Protein AF-A0AAW5L9D9-F1 (afdb_monomer_lite)

Secondary structure (DSSP, 8-state):
--HHHHHHHHHHHHHHTGGG-TT-SSS--HHHHHT-HHHHHHHHHHHHHHHHT-

Foldseek 3Di:
DPLVVLVVVLVCLCVVPLVPDPCNDDPDDVCLCPPNPSSVSSVVSVVVNVVVVD

Sequence (54 aa):
MDARKTRIRILDLLDGHCQSCEYHGGKTHPYCTETCKIGQEIQQLGTSLITDEK

Organism: Bacillus cereus (NCBI:txid1396)

pLDDT: mean 84.21, std 10.94, range [46.31, 94.25]

Radius of gyration: 11.44 Å; chains: 1; bounding box: 27×19×28 Å

Structure (mmCIF, N/CA/C/O backbone):
data_AF-A0AAW5L9D9-F1
#
_entry.id   AF-A0AAW5L9D9-F1
#
loop_
_atom_site.group_PDB
_atom_site.id
_atom_site.type_symbol
_atom_site.label_atom_id
_atom_site.label_alt_id
_atom_site.label_comp_id
_atom_site.label_asym_id
_atom_site.label_entity_id
_atom_site.label_seq_id
_atom_site.pdbx_PDB_ins_code
_atom_site.Cartn_x
_atom_site.Cartn_y
_atom_site.Cartn_z
_atom_site.occupancy
_atom_site.B_iso_or_equiv
_atom_site.auth_seq_id
_atom_site.auth_comp_id
_atom_site.auth_asym_id
_atom_site.auth_atom_id
_atom_site.pdbx_PDB_model_num
ATOM 1 N N . MET A 1 1 ? -13.054 1.129 11.267 1.00 61.09 1 MET A N 1
ATOM 2 C CA . MET A 1 1 ? -12.721 -0.223 10.746 1.00 61.09 1 MET A CA 1
ATOM 3 C C . MET A 1 1 ? -11.911 -0.924 11.821 1.00 61.09 1 MET A C 1
ATOM 5 O O . MET A 1 1 ? -11.297 -0.233 12.611 1.00 61.09 1 MET A O 1
ATOM 9 N N . ASP A 1 2 ? -11.892 -2.252 11.883 1.00 86.19 2 ASP A N 1
ATOM 10 C CA . ASP A 1 2 ? -11.035 -2.943 12.854 1.00 86.19 2 ASP A CA 1
ATOM 11 C C . ASP A 1 2 ? -9.553 -2.681 12.517 1.00 86.19 2 ASP A C 1
ATOM 13 O O . ASP A 1 2 ? -9.061 -3.144 11.483 1.00 86.19 2 ASP A O 1
ATOM 17 N N . ALA A 1 3 ? -8.854 -1.929 13.374 1.00 88.12 3 ALA A N 1
ATOM 18 C CA . ALA A 1 3 ? -7.458 -1.543 13.172 1.00 88.12 3 ALA A CA 1
ATOM 19 C C . ALA A 1 3 ? -6.539 -2.755 12.939 1.00 88.12 3 ALA A C 1
ATOM 21 O O . ALA A 1 3 ? -5.584 -2.684 12.162 1.00 88.12 3 ALA A O 1
ATOM 22 N N . ARG A 1 4 ? -6.851 -3.910 13.541 1.00 91.00 4 ARG A N 1
ATOM 23 C CA . ARG A 1 4 ? -6.101 -5.148 13.315 1.00 91.00 4 ARG A CA 1
ATOM 24 C C . ARG A 1 4 ? -6.287 -5.655 11.889 1.00 91.00 4 ARG A C 1
ATOM 26 O O . ARG A 1 4 ? -5.302 -6.012 11.248 1.00 91.00 4 ARG A O 1
ATOM 33 N N . LYS A 1 5 ? -7.521 -5.665 11.377 1.00 92.00 5 LYS A N 1
ATOM 34 C CA . LYS A 1 5 ? -7.805 -6.086 9.992 1.00 92.00 5 LYS A CA 1
ATOM 35 C C . 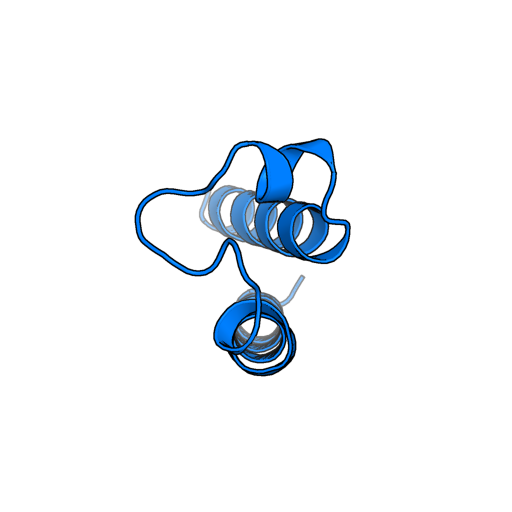LYS A 1 5 ? -7.147 -5.152 8.982 1.00 92.00 5 LYS A C 1
ATOM 37 O O . LYS A 1 5 ? -6.575 -5.628 8.008 1.00 92.00 5 LYS A O 1
ATOM 42 N N . THR A 1 6 ? -7.169 -3.848 9.247 1.00 92.31 6 THR A N 1
ATOM 43 C CA . THR A 1 6 ? -6.499 -2.851 8.405 1.00 92.31 6 THR A CA 1
ATOM 44 C C . THR A 1 6 ? -4.983 -3.069 8.375 1.00 92.31 6 THR A C 1
ATOM 46 O O . THR A 1 6 ? -4.395 -3.070 7.297 1.00 92.31 6 THR A O 1
A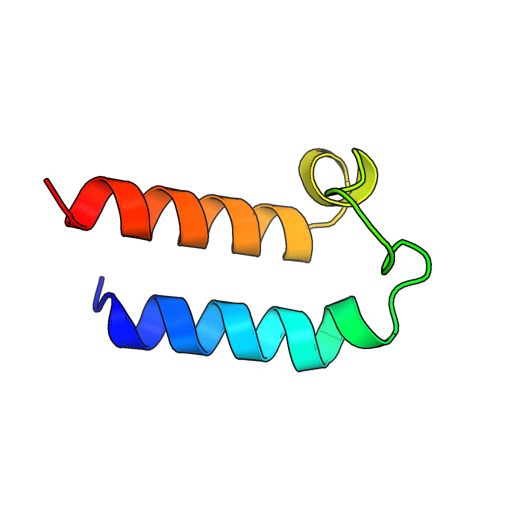TOM 49 N N . ARG A 1 7 ? -4.345 -3.340 9.524 1.00 93.00 7 ARG A N 1
ATOM 50 C CA . ARG A 1 7 ? -2.906 -3.664 9.587 1.00 93.00 7 ARG A CA 1
ATOM 51 C C . ARG A 1 7 ? -2.560 -4.946 8.825 1.00 93.00 7 ARG A C 1
ATOM 53 O O . ARG A 1 7 ? -1.598 -4.939 8.067 1.00 93.00 7 ARG A O 1
ATOM 60 N N . ILE A 1 8 ? -3.354 -6.011 8.977 1.00 94.25 8 ILE A N 1
ATOM 61 C CA . ILE A 1 8 ? -3.157 -7.266 8.227 1.00 94.25 8 ILE A CA 1
ATOM 62 C C . ILE A 1 8 ? -3.266 -7.008 6.721 1.00 94.25 8 ILE A C 1
ATOM 64 O O . ILE A 1 8 ? -2.385 -7.407 5.972 1.00 94.25 8 ILE A O 1
ATOM 68 N N . ARG A 1 9 ? -4.284 -6.256 6.285 1.00 93.38 9 ARG A N 1
ATOM 69 C CA . ARG A 1 9 ? -4.464 -5.915 4.870 1.00 93.38 9 ARG A CA 1
ATOM 70 C C . ARG A 1 9 ? -3.271 -5.149 4.298 1.00 93.38 9 ARG A C 1
ATOM 72 O O . ARG A 1 9 ? -2.864 -5.429 3.178 1.00 93.38 9 ARG A O 1
ATOM 79 N N . ILE A 1 10 ? -2.714 -4.198 5.049 1.00 92.69 10 ILE A N 1
ATOM 80 C CA . ILE A 1 10 ? -1.506 -3.474 4.630 1.00 92.69 10 ILE A CA 1
ATOM 81 C C . ILE A 1 10 ? -0.334 -4.447 4.448 1.00 92.69 10 ILE A C 1
ATOM 83 O O . ILE A 1 10 ? 0.348 -4.372 3.431 1.00 92.69 10 ILE A O 1
ATOM 87 N N . LEU A 1 11 ? -0.119 -5.363 5.398 1.00 92.62 11 LEU A N 1
ATOM 88 C CA . LEU A 1 11 ? 0.953 -6.360 5.311 1.00 92.62 11 LEU A CA 1
ATOM 89 C C . LEU A 1 11 ? 0.776 -7.282 4.098 1.00 92.62 11 LEU A C 1
ATOM 91 O O . LEU A 1 11 ? 1.724 -7.451 3.341 1.00 92.62 11 LEU A O 1
ATOM 95 N N . ASP A 1 12 ? -0.439 -7.775 3.845 1.00 94.25 12 ASP A N 1
ATOM 96 C CA . ASP A 1 12 ? -0.733 -8.614 2.675 1.00 94.25 12 ASP A CA 1
ATOM 97 C C . ASP A 1 12 ? -0.423 -7.892 1.351 1.00 94.25 12 ASP A C 1
ATOM 99 O O . ASP A 1 12 ? 0.089 -8.493 0.406 1.00 94.25 12 ASP A O 1
ATOM 103 N N . LEU A 1 13 ? -0.726 -6.591 1.262 1.00 92.06 13 LEU A N 1
ATOM 104 C CA . LEU A 1 13 ? -0.430 -5.782 0.075 1.00 92.06 13 LEU A CA 1
ATOM 105 C C . LEU A 1 13 ? 1.077 -5.544 -0.094 1.00 92.06 13 LEU A C 1
ATOM 107 O O . LEU A 1 13 ? 1.584 -5.578 -1.219 1.00 92.06 13 LEU A O 1
ATOM 111 N N . LEU A 1 14 ? 1.793 -5.323 1.010 1.00 88.19 14 LEU A N 1
ATOM 112 C CA . LEU A 1 14 ? 3.243 -5.147 0.999 1.00 88.19 14 LEU A CA 1
ATOM 113 C C . LEU A 1 14 ? 3.959 -6.438 0.575 1.00 88.19 14 LEU A C 1
ATOM 115 O O . LEU A 1 14 ? 4.800 -6.394 -0.324 1.00 88.19 14 LEU A O 1
ATOM 119 N N . ASP A 1 15 ? 3.588 -7.579 1.156 1.00 90.38 15 ASP A N 1
ATOM 120 C CA . ASP A 1 15 ? 4.198 -8.875 0.846 1.00 90.38 15 ASP A CA 1
ATOM 121 C C . ASP A 1 15 ? 3.810 -9.385 -0.547 1.00 90.38 15 ASP A C 1
ATOM 123 O O . ASP A 1 15 ? 4.647 -9.929 -1.264 1.00 90.38 15 ASP A O 1
ATOM 127 N N . GLY A 1 16 ? 2.556 -9.190 -0.965 1.00 88.50 16 GLY A N 1
ATOM 128 C CA . GLY A 1 16 ? 2.053 -9.717 -2.235 1.00 88.50 16 GLY A CA 1
ATOM 129 C C . GLY A 1 16 ? 2.400 -8.872 -3.462 1.00 88.50 16 GLY A C 1
ATOM 130 O O . GLY A 1 16 ? 2.604 -9.420 -4.544 1.00 88.50 16 GLY A O 1
ATOM 131 N N . HIS A 1 17 ? 2.444 -7.543 -3.326 1.00 88.38 17 HIS A N 1
ATOM 132 C CA . HIS A 1 17 ? 2.670 -6.637 -4.456 1.00 88.38 17 HIS A CA 1
ATOM 133 C C . HIS A 1 17 ? 3.985 -5.875 -4.336 1.00 88.38 17 HIS A C 1
ATOM 135 O O . HIS A 1 17 ? 4.746 -5.796 -5.302 1.00 88.38 17 HIS A O 1
ATOM 141 N N . CYS A 1 18 ? 4.269 -5.304 -3.164 1.00 86.31 18 CYS A N 1
ATOM 142 C CA . CYS A 1 18 ? 5.433 -4.439 -3.025 1.00 86.31 18 CYS A CA 1
ATOM 143 C C . CYS A 1 18 ? 6.744 -5.227 -3.029 1.00 86.31 18 CYS A C 1
ATOM 145 O O . CYS A 1 18 ? 7.679 -4.733 -3.634 1.00 86.31 18 CYS A O 1
ATOM 147 N N . GLN A 1 19 ? 6.822 -6.447 -2.488 1.00 84.38 19 GLN A N 1
ATOM 148 C CA . GLN A 1 19 ? 8.064 -7.244 -2.478 1.00 84.38 19 GLN A CA 1
ATOM 149 C C . GLN A 1 19 ? 8.722 -7.424 -3.857 1.00 84.38 19 GLN A C 1
ATOM 151 O O . GLN A 1 19 ? 9.946 -7.454 -3.955 1.00 84.38 19 GLN A O 1
ATOM 156 N N . SER A 1 20 ? 7.927 -7.545 -4.924 1.00 84.75 20 SER A N 1
ATOM 157 C CA . SER A 1 20 ? 8.417 -7.724 -6.303 1.00 84.75 20 SER A CA 1
ATOM 158 C C . SER A 1 20 ? 8.354 -6.447 -7.149 1.00 84.75 20 SER A C 1
ATOM 160 O O . SER A 1 20 ? 8.582 -6.499 -8.355 1.00 84.75 20 SER A O 1
ATOM 162 N N . CYS A 1 21 ? 8.012 -5.305 -6.550 1.00 86.44 21 CYS A N 1
ATOM 163 C CA . CYS A 1 21 ? 7.888 -4.042 -7.267 1.00 86.44 21 CYS A CA 1
ATOM 164 C C . CYS A 1 21 ? 9.274 -3.460 -7.580 1.00 86.44 21 CYS A C 1
ATOM 166 O O . CYS A 1 21 ? 10.154 -3.436 -6.729 1.00 86.44 21 CYS A O 1
ATOM 168 N N . GLU A 1 22 ? 9.475 -2.922 -8.782 1.00 83.50 22 GLU A N 1
ATOM 169 C CA . GLU A 1 22 ? 10.741 -2.274 -9.169 1.00 83.50 22 GLU A CA 1
ATOM 170 C C . GLU A 1 22 ? 11.062 -1.023 -8.329 1.00 83.50 22 GLU A C 1
ATOM 172 O O . GLU A 1 22 ? 12.221 -0.652 -8.165 1.00 83.50 22 GLU A O 1
ATOM 177 N N . TYR A 1 23 ? 10.029 -0.405 -7.745 1.00 81.50 23 TYR A N 1
ATOM 178 C CA . TYR A 1 23 ? 10.139 0.725 -6.821 1.00 81.50 23 TYR A CA 1
ATOM 179 C C . TYR A 1 23 ? 10.233 0.282 -5.351 1.00 81.50 23 TYR A C 1
ATOM 181 O O . TYR A 1 23 ? 10.152 1.111 -4.441 1.00 81.50 23 TYR A O 1
ATOM 189 N N . HIS A 1 24 ? 10.367 -1.023 -5.100 1.00 73.38 24 HIS A N 1
ATOM 190 C CA . HIS A 1 24 ? 10.580 -1.588 -3.775 1.00 73.38 24 HIS A CA 1
ATOM 191 C C . HIS A 1 24 ? 12.021 -1.351 -3.330 1.00 73.38 24 HIS A C 1
ATOM 193 O O . HIS A 1 24 ? 12.930 -2.131 -3.603 1.00 73.38 24 HIS A O 1
ATOM 199 N N . GLY A 1 25 ? 12.237 -0.235 -2.642 1.00 67.19 25 GLY A N 1
ATOM 200 C CA . GLY A 1 25 ? 13.542 0.096 -2.093 1.00 67.19 25 GLY A CA 1
ATOM 201 C C . GLY A 1 25 ? 13.559 1.476 -1.455 1.00 67.19 25 GLY A C 1
ATOM 202 O O . GLY A 1 25 ? 13.364 2.486 -2.124 1.00 67.19 25 GLY A O 1
ATOM 203 N N . GLY A 1 26 ? 13.839 1.530 -0.153 1.00 69.56 26 GLY A N 1
ATOM 204 C CA . GLY A 1 26 ? 14.049 2.784 0.569 1.00 69.56 26 GLY A CA 1
ATOM 205 C C . GLY A 1 26 ? 12.766 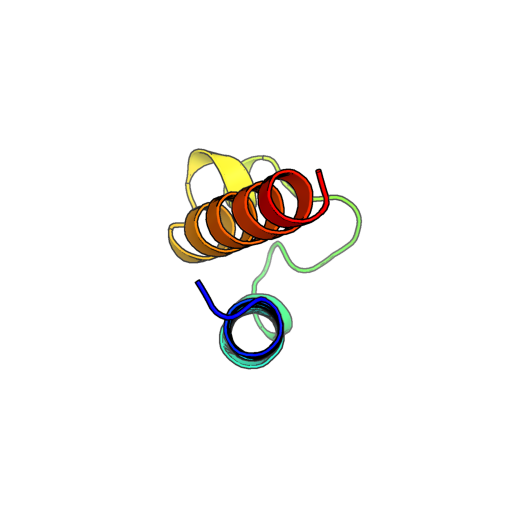3.547 0.918 1.00 69.56 26 GLY A C 1
ATOM 206 O O . GLY A 1 26 ? 11.760 2.959 1.309 1.00 69.56 26 GLY A O 1
ATOM 207 N N . LYS A 1 27 ? 12.838 4.885 0.868 1.00 63.78 27 LYS A N 1
ATOM 208 C CA . LYS A 1 27 ? 11.701 5.770 1.170 1.00 63.78 27 LYS A CA 1
ATOM 209 C C . LYS A 1 27 ? 10.594 5.581 0.137 1.00 63.78 27 LYS A C 1
ATOM 211 O O . LYS A 1 27 ? 10.875 5.287 -1.019 1.00 63.78 27 LYS A O 1
ATOM 216 N N . THR A 1 28 ? 9.354 5.834 0.548 1.00 68.19 28 THR A N 1
ATOM 217 C CA . THR A 1 28 ? 8.187 5.826 -0.335 1.00 68.19 28 THR A CA 1
ATOM 218 C C . THR A 1 28 ? 8.465 6.633 -1.603 1.00 68.19 28 THR A C 1
ATOM 220 O O . THR A 1 28 ? 8.645 7.849 -1.547 1.00 68.19 28 THR A O 1
ATOM 223 N N . HIS A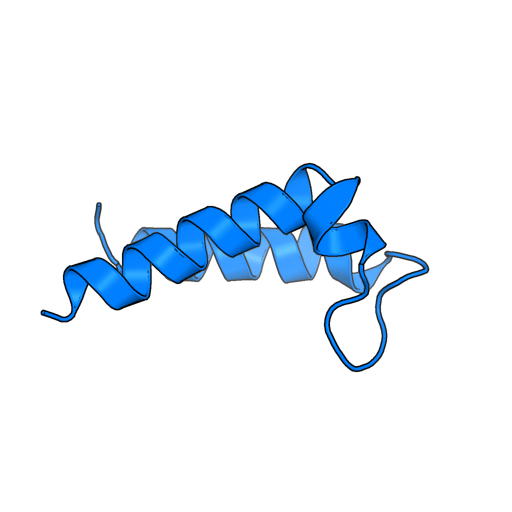 1 29 ? 8.530 5.942 -2.740 1.00 80.00 29 HIS A N 1
ATOM 224 C CA . HIS A 1 29 ? 8.737 6.572 -4.037 1.00 80.00 29 HIS A CA 1
ATOM 225 C C . HIS A 1 29 ? 7.474 7.364 -4.426 1.00 80.00 29 HIS A C 1
ATOM 227 O O . HIS A 1 29 ? 6.375 6.858 -4.181 1.00 80.00 29 HIS A O 1
ATOM 233 N N . PRO A 1 30 ? 7.575 8.548 -5.067 1.00 84.69 30 PRO A N 1
ATOM 234 C CA . PRO A 1 30 ? 6.404 9.314 -5.516 1.00 84.69 30 PRO A CA 1
ATOM 235 C C . PRO A 1 30 ? 5.448 8.482 -6.375 1.00 84.69 30 PRO A C 1
ATOM 237 O O . PRO A 1 30 ? 4.235 8.584 -6.241 1.00 84.69 30 PRO A O 1
ATOM 240 N N . TYR A 1 31 ? 5.991 7.553 -7.168 1.00 86.12 31 TYR A N 1
ATOM 241 C CA . TYR A 1 31 ? 5.199 6.561 -7.901 1.00 86.12 31 TYR A CA 1
ATOM 242 C C . TYR A 1 31 ? 4.213 5.805 -7.000 1.00 86.12 31 TYR A C 1
ATOM 244 O O . TYR A 1 31 ? 3.052 5.642 -7.367 1.00 86.12 31 TYR A O 1
ATOM 252 N N . CYS A 1 32 ? 4.645 5.368 -5.814 1.00 86.50 32 CYS A N 1
ATOM 253 C CA . CYS A 1 32 ? 3.810 4.607 -4.891 1.00 86.50 32 CYS A CA 1
ATOM 254 C C . CYS A 1 32 ? 2.612 5.426 -4.396 1.00 86.50 32 CYS A C 1
ATOM 256 O O . CYS A 1 32 ? 1.546 4.864 -4.175 1.00 86.50 32 CYS A O 1
ATOM 258 N N . THR A 1 33 ? 2.764 6.742 -4.249 1.00 84.75 33 THR A N 1
ATOM 259 C CA . THR A 1 33 ? 1.700 7.625 -3.752 1.00 84.75 33 THR A CA 1
ATOM 260 C C . THR A 1 33 ? 0.867 8.253 -4.866 1.00 84.75 33 THR A C 1
ATOM 262 O O . THR A 1 33 ? -0.321 8.493 -4.683 1.00 84.75 33 THR A O 1
ATOM 265 N N . GLU A 1 34 ? 1.447 8.499 -6.039 1.00 87.69 34 GLU A N 1
ATOM 266 C CA . GLU A 1 34 ? 0.801 9.253 -7.122 1.00 87.69 34 GLU A CA 1
ATOM 267 C C . GLU A 1 34 ? 0.242 8.356 -8.231 1.00 87.69 34 GLU A C 1
ATOM 269 O O . GLU A 1 34 ? -0.758 8.706 -8.852 1.00 87.69 34 GLU A O 1
ATOM 274 N N . THR A 1 35 ? 0.853 7.194 -8.483 1.00 87.69 35 THR A N 1
ATOM 275 C CA . THR A 1 35 ? 0.526 6.345 -9.646 1.00 87.69 35 THR A CA 1
ATOM 276 C C . THR A 1 35 ? 0.098 4.929 -9.257 1.00 87.69 35 THR A C 1
ATOM 278 O O . THR A 1 35 ? -0.819 4.363 -9.855 1.00 87.69 35 THR A O 1
ATOM 281 N N . CYS A 1 36 ? 0.736 4.333 -8.251 1.00 90.00 36 CYS A N 1
ATOM 282 C CA . CYS A 1 36 ? 0.447 2.972 -7.827 1.00 90.00 36 CYS A CA 1
ATOM 283 C C . CYS A 1 36 ? -0.856 2.916 -7.027 1.00 90.00 36 CYS A C 1
ATOM 285 O O . CYS A 1 36 ? -0.923 3.395 -5.896 1.00 90.00 36 CYS A O 1
ATOM 287 N N . LYS A 1 37 ? -1.875 2.244 -7.572 1.00 91.38 37 LYS A N 1
ATOM 288 C CA . LYS A 1 37 ? -3.154 2.030 -6.874 1.00 91.38 37 LYS A CA 1
ATOM 289 C C . LYS A 1 37 ? -2.979 1.303 -5.538 1.00 91.38 37 LYS A C 1
ATOM 291 O O . LYS A 1 37 ? -3.637 1.654 -4.567 1.00 91.38 37 LYS A O 1
ATOM 296 N N . ILE A 1 38 ? -2.065 0.331 -5.475 1.00 91.62 38 ILE A N 1
ATOM 297 C CA . ILE A 1 38 ? -1.777 -0.413 -4.241 1.00 91.62 38 ILE A CA 1
ATOM 298 C C . ILE A 1 38 ? -1.086 0.483 -3.211 1.00 91.62 38 ILE A C 1
ATOM 300 O O . ILE A 1 38 ? -1.445 0.463 -2.038 1.00 91.62 38 ILE A O 1
ATOM 304 N N . GLY A 1 39 ? -0.133 1.313 -3.639 1.00 91.12 39 GLY A N 1
ATOM 305 C CA . GLY A 1 39 ? 0.525 2.258 -2.738 1.00 91.12 39 GLY 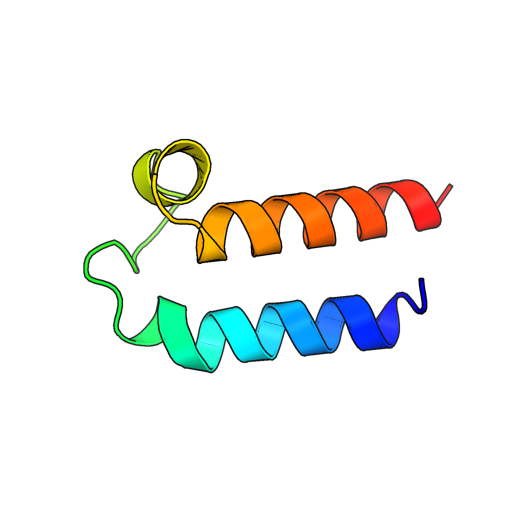A CA 1
ATOM 306 C C . GLY A 1 39 ? -0.428 3.343 -2.220 1.00 91.12 39 GLY A C 1
ATOM 307 O O . GLY A 1 39 ? -0.363 3.697 -1.043 1.00 91.12 39 GLY A O 1
ATOM 308 N N . GLN A 1 40 ? -1.378 3.791 -3.045 1.00 92.00 40 GLN A N 1
ATOM 309 C CA . GLN A 1 40 ? -2.473 4.673 -2.626 1.00 92.00 40 GLN A CA 1
ATOM 310 C C . GLN A 1 40 ? -3.401 3.997 -1.608 1.00 92.00 40 GLN A C 1
ATOM 312 O O . GLN A 1 40 ? -3.734 4.610 -0.595 1.00 92.00 40 GLN A O 1
ATOM 317 N N . GLU A 1 41 ? -3.776 2.732 -1.828 1.00 93.31 41 GLU A N 1
ATOM 318 C CA . GLU A 1 41 ? -4.582 1.949 -0.878 1.00 93.31 41 GLU A CA 1
ATOM 319 C C . GLU A 1 41 ? -3.851 1.806 0.465 1.00 93.31 41 GLU A C 1
ATOM 321 O O . GLU A 1 41 ? -4.417 2.115 1.512 1.00 93.31 41 GLU A O 1
ATOM 326 N N . ILE A 1 42 ? -2.565 1.439 0.451 1.00 91.44 42 ILE A N 1
ATOM 327 C CA . ILE A 1 42 ? -1.741 1.343 1.665 1.00 91.44 42 ILE A CA 1
ATOM 328 C C . ILE A 1 42 ? -1.686 2.687 2.403 1.00 91.44 42 ILE A C 1
ATOM 330 O O . ILE A 1 42 ? -1.831 2.716 3.62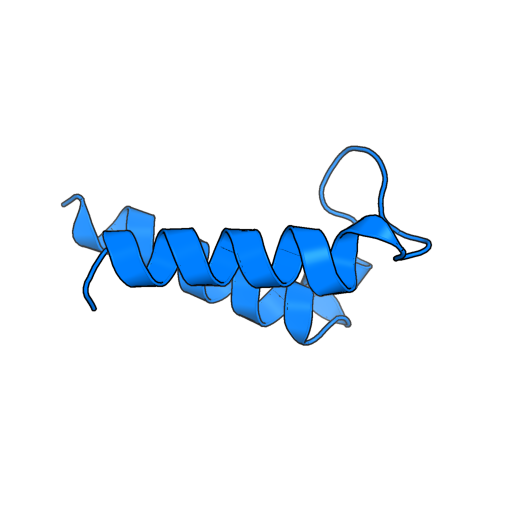7 1.00 91.44 42 ILE A O 1
ATOM 334 N N . GLN A 1 43 ? -1.517 3.800 1.683 1.00 89.88 43 GLN A N 1
ATOM 335 C CA . GLN A 1 43 ? -1.501 5.133 2.284 1.00 89.88 43 GLN A CA 1
ATOM 336 C C . GLN A 1 43 ? -2.837 5.460 2.966 1.00 89.88 43 GLN A C 1
ATOM 338 O O . GLN A 1 43 ? -2.842 5.874 4.123 1.00 89.88 43 GLN A O 1
ATOM 343 N N . GLN A 1 44 ? -3.964 5.224 2.293 1.00 91.50 44 GLN A N 1
ATOM 344 C CA . GLN A 1 44 ? -5.298 5.473 2.850 1.00 91.50 44 GLN A CA 1
ATOM 345 C C . GLN A 1 44 ? -5.584 4.608 4.085 1.00 91.50 44 GLN A C 1
ATOM 347 O O . GLN A 1 44 ? -6.099 5.104 5.095 1.00 91.50 44 GLN A O 1
ATOM 352 N N . LEU A 1 45 ? -5.220 3.323 4.029 1.00 92.06 45 LEU A N 1
ATOM 353 C CA . LEU A 1 45 ? -5.344 2.402 5.158 1.00 92.06 45 LEU A CA 1
ATOM 354 C C . LEU A 1 45 ? -4.457 2.854 6.331 1.00 92.06 45 LEU A C 1
ATOM 356 O O . LEU A 1 45 ? -4.911 2.857 7.475 1.00 92.06 45 LEU A O 1
ATOM 360 N N . GLY A 1 46 ? -3.232 3.310 6.053 1.00 90.06 46 GLY A N 1
ATOM 361 C CA . GLY A 1 46 ? -2.312 3.868 7.046 1.00 90.06 46 GLY A CA 1
ATOM 362 C C . GLY A 1 46 ? -2.850 5.134 7.720 1.00 90.06 46 GLY A C 1
ATOM 363 O O . GLY A 1 46 ? -2.859 5.220 8.945 1.00 90.06 46 GLY A O 1
ATOM 364 N N . THR A 1 47 ? -3.375 6.091 6.950 1.00 90.06 47 THR A N 1
ATOM 365 C CA . THR A 1 47 ? -4.005 7.308 7.496 1.00 90.06 47 THR A CA 1
ATOM 366 C C . THR A 1 47 ? -5.222 6.980 8.362 1.00 90.06 47 THR A C 1
ATOM 368 O O . THR A 1 47 ? -5.424 7.594 9.414 1.00 90.06 47 THR A O 1
ATOM 371 N N . SER A 1 48 ? -6.008 5.978 7.962 1.00 87.94 48 SER A N 1
ATOM 372 C CA . SER A 1 48 ? -7.174 5.528 8.731 1.00 87.94 48 SER A CA 1
ATOM 373 C C . SER A 1 48 ? -6.776 4.939 10.088 1.00 87.94 48 SER A C 1
ATOM 375 O O . SER A 1 48 ? -7.485 5.152 11.064 1.00 87.94 48 SER A O 1
ATOM 377 N N . LEU A 1 49 ? -5.625 4.262 10.178 1.00 86.62 49 LEU A N 1
ATOM 378 C CA . LEU A 1 49 ? -5.087 3.743 11.443 1.00 86.62 49 LEU A CA 1
ATOM 379 C C . LEU A 1 49 ? -4.635 4.848 12.400 1.00 86.62 49 LEU A C 1
ATOM 381 O O . LEU A 1 49 ? -4.829 4.714 13.600 1.00 86.62 49 LEU A O 1
ATOM 385 N N . ILE A 1 50 ? -4.054 5.933 11.880 1.00 82.00 50 ILE A N 1
ATOM 386 C CA . ILE A 1 50 ? -3.618 7.080 12.697 1.00 82.00 50 ILE A CA 1
ATOM 387 C C . ILE A 1 50 ? -4.830 7.830 13.266 1.00 82.00 50 ILE A C 1
ATOM 389 O O . ILE A 1 50 ? -4.783 8.346 14.377 1.00 82.00 50 ILE A O 1
ATOM 393 N N . THR A 1 51 ? -5.919 7.896 12.499 1.00 71.44 51 THR A N 1
ATOM 394 C CA . THR A 1 51 ? -7.124 8.646 12.886 1.00 71.44 51 THR A CA 1
ATOM 395 C C . THR A 1 51 ? -7.976 7.899 13.919 1.00 71.44 51 THR A C 1
ATOM 397 O O . THR A 1 51 ? -8.654 8.541 14.711 1.00 71.44 51 THR A O 1
ATOM 400 N N . ASP A 1 52 ? -7.927 6.564 13.931 1.00 58.53 52 ASP A N 1
ATOM 401 C CA . ASP A 1 52 ? -8.643 5.704 14.893 1.00 58.53 52 ASP A CA 1
ATOM 402 C C . ASP A 1 52 ? -7.974 5.689 16.286 1.00 58.53 52 ASP A C 1
ATOM 404 O O . ASP A 1 52 ? -8.603 5.337 17.277 1.00 58.53 52 ASP A O 1
ATOM 408 N N . GLU A 1 53 ? -6.709 6.115 16.382 1.00 55.34 53 GLU A N 1
ATOM 409 C CA . GLU A 1 53 ? -5.933 6.188 17.632 1.00 55.34 53 GLU A CA 1
ATOM 410 C C . GLU A 1 53 ? -6.190 7.479 18.450 1.00 55.34 53 GLU A C 1
ATOM 412 O O . GLU A 1 53 ? -5.444 7.762 19.391 1.00 55.34 53 GLU A O 1
ATOM 417 N N . LYS A 1 54 ? -7.220 8.272 18.104 1.00 46.31 54 LYS A N 1
ATOM 418 C CA . LYS A 1 54 ? -7.522 9.580 18.716 1.00 46.31 54 LYS A CA 1
ATOM 419 C C . LYS A 1 54 ? -8.861 9.640 19.451 1.00 46.31 54 LYS A C 1
ATOM 421 O O . LYS A 1 54 ? -9.870 9.158 18.895 1.00 46.31 54 LYS A O 1
#

InterPro domains:
  IPR019718 Protein of unknown function DUF2602 [PF10782] (12-49)